Protein AF-A0A1Q6EGS0-F1 (afdb_monomer_lite)

Secondary structure (DSSP, 8-state):
--HHHHHHHHHHHHH-S---------------PPPPPHHHHHHHHHS-HHHHHHHHH-GGGS-HHHHHHHHHHHHHHHHHHHHTTS-HHHHHHHHHH-TT---HHHHHHHHHHHHHTT-HHHHHHHHTS-HHHHHHHHHTGGGS-HHHHHHHHHHHHHHHHS----

Sequence (166 aa):
MGWWGAVGQAKYLEDDGETDKNSQDARNNVPVQPAITAEQKNMLSGMSNQELTNVVNNPALYAAGFVDAARKMLSVRQAMVSLNNMTDEQMLAAIHNNPQGFSHDVLDAISMELLKREAPAFINEVASLSTPELQAMVYNAGAYYDGYIKLANRVLNERINLPRKA

pLDDT: mean 76.67, std 18.72, range [32.84, 95.62]

Radius of gyration: 18.76 Å; chains: 1; bounding box: 41×33×65 Å

Foldseek 3Di:
DDLLVVLLVVLCVVVPPDDDDDDDDDPPCPDPFPADDPVLLVVLVPDDLVRLVVCLVCVVVDRVNSNVSSVLVSLLVVLVVVVVPDDLVRLVVCLRPVPVVDDLSNNLSSLQVNLVVVPVVSLCVLLVDDLVVLVVCLVSVSSDRPSSNVSSVVSNCCVVPVPPPD

Structure (mmCIF, N/CA/C/O backbone):
data_AF-A0A1Q6EGS0-F1
#
_entry.id   AF-A0A1Q6EGS0-F1
#
loop_
_atom_site.group_PDB
_atom_site.id
_atom_site.type_symbol
_atom_site.label_atom_id
_atom_site.label_alt_id
_atom_site.label_comp_id
_atom_site.label_asym_id
_atom_site.label_entity_id
_atom_site.label_seq_id
_atom_site.pdbx_PDB_ins_code
_atom_site.Cartn_x
_atom_site.Cartn_y
_atom_site.Cartn_z
_atom_site.occupancy
_atom_site.B_iso_or_equiv
_atom_site.auth_seq_id
_atom_site.auth_comp_id
_atom_site.auth_asym_id
_atom_site.auth_atom_id
_atom_site.pdbx_PDB_model_num
ATOM 1 N N . MET A 1 1 ? -22.840 3.589 2.600 1.00 44.56 1 MET A N 1
ATOM 2 C CA . MET A 1 1 ? -21.681 2.710 2.358 1.00 44.56 1 MET A CA 1
ATOM 3 C C . MET A 1 1 ? -20.442 3.501 2.722 1.00 44.56 1 MET A C 1
ATOM 5 O O . MET A 1 1 ? -20.295 4.599 2.204 1.00 44.56 1 MET A O 1
ATOM 9 N N . GLY A 1 2 ? -19.645 3.028 3.681 1.00 52.22 2 GLY A N 1
ATOM 10 C CA . GLY A 1 2 ? -18.393 3.693 4.047 1.00 52.22 2 GLY A CA 1
ATOM 11 C C . GLY A 1 2 ? -17.370 3.590 2.917 1.00 52.22 2 GLY A C 1
ATOM 12 O O . GLY A 1 2 ? -17.467 2.690 2.082 1.00 52.22 2 GLY A O 1
ATOM 13 N N . TRP A 1 3 ? -16.400 4.498 2.909 1.00 55.00 3 TRP A N 1
ATOM 14 C CA . TRP A 1 3 ? -15.310 4.560 1.934 1.00 55.00 3 TRP A CA 1
ATOM 15 C C . TRP A 1 3 ? -14.636 3.190 1.684 1.00 55.00 3 TRP A C 1
ATOM 17 O O . TRP A 1 3 ? -14.406 2.800 0.542 1.00 55.00 3 TRP A O 1
ATOM 27 N N . TRP A 1 4 ? -14.493 2.377 2.731 1.00 57.69 4 TRP A N 1
ATOM 28 C CA . TRP A 1 4 ? -14.002 0.996 2.682 1.00 57.69 4 TRP A CA 1
ATOM 29 C C . TRP A 1 4 ? -14.717 0.065 1.701 1.00 57.69 4 TRP A C 1
ATOM 31 O O . TRP A 1 4 ? -14.084 -0.809 1.115 1.00 57.69 4 TRP A O 1
ATOM 41 N N . GLY A 1 5 ? -16.028 0.239 1.518 1.00 53.22 5 GLY A N 1
ATOM 42 C CA . GLY A 1 5 ? -16.800 -0.553 0.562 1.00 53.22 5 GLY A CA 1
ATOM 43 C C . GLY A 1 5 ? -16.494 -0.176 -0.888 1.00 53.22 5 GLY A C 1
ATOM 44 O O . GLY A 1 5 ? -16.517 -1.043 -1.754 1.00 53.22 5 GLY A O 1
ATOM 45 N N . ALA A 1 6 ? -16.169 1.095 -1.144 1.00 54.56 6 ALA A N 1
ATOM 46 C CA . ALA A 1 6 ? -15.820 1.588 -2.474 1.00 54.56 6 ALA A CA 1
ATOM 47 C C . ALA A 1 6 ? -14.378 1.223 -2.863 1.00 54.56 6 ALA A C 1
ATOM 49 O O . ALA A 1 6 ? -14.140 0.842 -4.001 1.00 54.56 6 ALA A O 1
ATOM 50 N N . VAL A 1 7 ? -13.434 1.267 -1.918 1.00 55.09 7 VAL A N 1
ATOM 51 C CA . VAL A 1 7 ? -12.027 0.870 -2.146 1.00 55.09 7 VAL A CA 1
ATOM 52 C C . VAL A 1 7 ? -11.906 -0.619 -2.398 1.00 55.09 7 VAL A C 1
ATOM 54 O O . VAL A 1 7 ? -11.220 -1.017 -3.334 1.00 55.09 7 VAL A O 1
ATOM 57 N N . GLY A 1 8 ? -12.619 -1.413 -1.587 1.00 51.06 8 GLY A N 1
ATOM 58 C CA . GLY A 1 8 ? -12.729 -2.852 -1.775 1.00 51.06 8 GLY A CA 1
ATOM 59 C C . GLY A 1 8 ? -13.130 -3.173 -3.206 1.00 51.06 8 GLY A C 1
ATOM 60 O O . GLY A 1 8 ? -12.429 -3.896 -3.899 1.00 51.06 8 GLY A O 1
ATOM 61 N N . GLN A 1 9 ? -14.214 -2.551 -3.675 1.00 50.72 9 GLN A N 1
ATOM 62 C CA . GLN A 1 9 ? -14.691 -2.735 -5.042 1.00 50.72 9 GLN A CA 1
ATOM 63 C C . GLN A 1 9 ? -13.762 -2.151 -6.108 1.00 50.72 9 GLN A C 1
ATOM 65 O O . GLN A 1 9 ? -13.675 -2.737 -7.173 1.00 50.72 9 GLN A O 1
ATOM 70 N N . ALA A 1 10 ? -13.055 -1.047 -5.858 1.00 50.59 10 ALA A N 1
ATOM 71 C CA . ALA A 1 10 ? -12.129 -0.477 -6.836 1.00 50.59 10 ALA A CA 1
ATOM 72 C C . ALA A 1 10 ? -10.954 -1.421 -7.131 1.00 50.59 10 ALA A C 1
ATOM 74 O O . ALA A 1 10 ? -10.678 -1.674 -8.297 1.00 50.59 10 ALA A O 1
ATOM 75 N N . LYS A 1 11 ? -10.330 -2.001 -6.091 1.00 49.12 11 LYS A N 1
ATOM 76 C CA . LYS A 1 11 ? -9.249 -2.986 -6.267 1.00 49.12 11 LYS A CA 1
ATOM 77 C C . LYS A 1 11 ? -9.735 -4.241 -6.992 1.00 49.12 11 LYS A C 1
ATOM 79 O O . LYS A 1 11 ? -9.027 -4.751 -7.851 1.00 49.12 11 LYS A O 1
ATOM 84 N N . TYR A 1 12 ? -10.959 -4.684 -6.696 1.00 51.62 12 TYR A N 1
ATOM 85 C CA . TYR A 1 12 ? -11.601 -5.756 -7.453 1.00 51.62 12 TYR A CA 1
ATOM 86 C C . TYR A 1 12 ? -11.908 -5.361 -8.891 1.00 51.62 12 TYR A C 1
ATOM 88 O O . TYR A 1 12 ? -11.672 -6.158 -9.763 1.00 51.62 12 TYR A O 1
ATOM 96 N N . LEU A 1 13 ? -12.372 -4.152 -9.199 1.00 50.09 13 LEU A N 1
ATOM 97 C CA . LEU A 1 13 ? -12.751 -3.783 -10.570 1.00 50.09 13 LEU A CA 1
ATOM 98 C C . LEU A 1 13 ? -11.563 -3.703 -11.546 1.00 50.09 13 LEU A C 1
ATOM 100 O O . LEU A 1 13 ? -11.773 -3.837 -12.750 1.00 50.09 13 LEU A O 1
ATOM 104 N N . GLU A 1 14 ? -10.337 -3.493 -11.060 1.00 48.41 14 GLU A N 1
ATOM 105 C CA . GLU A 1 14 ? -9.128 -3.555 -11.896 1.00 48.41 14 GLU A CA 1
ATOM 106 C C . GLU A 1 14 ? -8.537 -4.977 -12.002 1.00 48.41 14 GLU A C 1
ATOM 108 O O . GLU A 1 14 ? -7.953 -5.295 -13.039 1.00 48.41 14 GLU A O 1
ATOM 113 N N . ASP A 1 15 ? -8.728 -5.846 -10.995 1.00 44.34 15 ASP A N 1
ATOM 114 C CA . ASP A 1 15 ? -8.381 -7.286 -11.065 1.00 44.34 15 ASP A CA 1
ATOM 115 C C . ASP A 1 15 ? -9.468 -8.116 -11.797 1.00 44.34 15 ASP A C 1
ATOM 117 O O . ASP A 1 15 ? -9.163 -9.068 -12.513 1.00 44.34 15 ASP A O 1
ATOM 121 N N . ASP A 1 16 ? -10.728 -7.691 -11.697 1.00 36.69 16 ASP A N 1
ATOM 122 C CA . ASP A 1 16 ? -11.957 -8.286 -12.242 1.00 36.69 16 ASP A CA 1
ATOM 123 C C . ASP A 1 16 ? -12.399 -7.565 -13.530 1.00 36.69 16 ASP A C 1
ATOM 125 O O . ASP A 1 16 ? -13.576 -7.554 -13.904 1.00 36.69 16 ASP A O 1
ATOM 129 N N . GLY A 1 17 ? -11.434 -7.051 -14.301 1.00 38.78 17 GLY A N 1
ATOM 130 C CA . GLY A 1 17 ? -11.609 -6.822 -15.741 1.00 38.78 17 GLY A CA 1
ATOM 131 C C . GLY A 1 17 ? -12.036 -8.086 -16.515 1.00 38.78 17 GLY A C 1
ATOM 132 O O . GLY A 1 17 ? -12.268 -8.027 -17.721 1.00 38.78 17 GLY A O 1
ATOM 133 N N . GLU A 1 18 ? -12.184 -9.218 -15.826 1.00 47.09 18 GLU A N 1
ATOM 134 C CA . GLU A 1 18 ? -12.9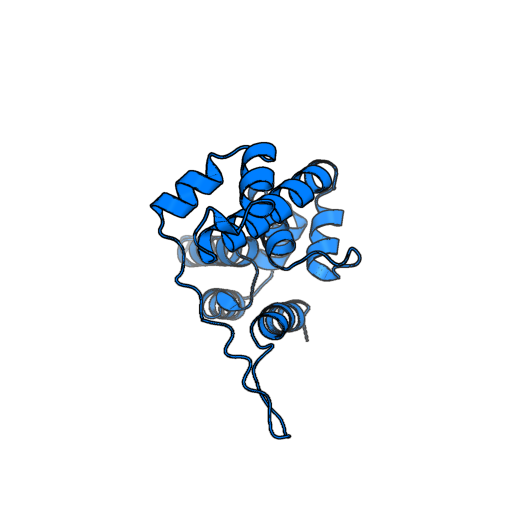65 -10.380 -16.215 1.00 47.09 18 GLU A CA 1
ATOM 135 C C . GLU A 1 18 ? -14.083 -10.632 -15.187 1.00 47.09 18 GLU A C 1
ATOM 137 O O . GLU A 1 18 ? -13.868 -11.297 -14.182 1.00 47.09 18 GLU A O 1
ATOM 142 N N . THR A 1 19 ? -15.305 -10.149 -15.434 1.00 38.00 19 THR A N 1
ATOM 143 C CA . THR A 1 19 ? -16.528 -10.956 -15.223 1.00 38.00 19 THR A CA 1
ATOM 144 C C . THR A 1 19 ? -17.772 -10.307 -15.847 1.00 38.00 19 THR A C 1
ATOM 146 O O . THR A 1 19 ? -18.480 -9.494 -15.261 1.00 38.00 19 THR A O 1
ATOM 149 N N . ASP A 1 20 ? -18.024 -10.749 -17.081 1.00 41.97 20 ASP A N 1
ATOM 150 C CA . ASP A 1 20 ? -19.307 -11.038 -17.729 1.00 41.97 20 ASP A CA 1
ATOM 151 C C . ASP A 1 20 ? -20.468 -10.025 -17.714 1.00 41.97 20 ASP A C 1
ATOM 153 O O . ASP A 1 20 ? -21.206 -9.871 -16.738 1.00 41.97 20 ASP A O 1
ATOM 157 N N . LYS A 1 21 ? -20.820 -9.575 -18.933 1.00 39.44 21 LYS A N 1
ATOM 158 C CA . LYS A 1 21 ? -22.035 -10.078 -19.611 1.00 39.44 21 LYS A CA 1
ATOM 159 C C . LYS A 1 21 ? -22.085 -9.737 -21.110 1.00 39.44 21 LYS A C 1
ATOM 161 O O . LYS A 1 21 ? -22.192 -8.580 -21.493 1.00 39.44 21 LYS A O 1
ATOM 166 N N . ASN A 1 22 ? -22.174 -10.802 -21.913 1.00 34.88 22 ASN A N 1
ATOM 167 C CA . ASN A 1 22 ? -22.756 -10.875 -23.261 1.00 34.88 22 ASN A CA 1
ATOM 168 C C . ASN A 1 22 ? -22.086 -10.062 -24.390 1.00 34.88 22 ASN A C 1
ATOM 170 O O . ASN A 1 22 ? -22.523 -8.961 -24.716 1.00 34.88 22 ASN A O 1
ATOM 174 N N . SER A 1 23 ? -21.149 -10.684 -25.113 1.00 33.03 23 SER A N 1
ATOM 175 C CA . SER A 1 23 ? -21.314 -11.063 -26.534 1.00 33.03 23 SER A CA 1
ATOM 176 C C . SER A 1 23 ? -19.992 -11.583 -27.112 1.00 33.03 23 SER A C 1
ATOM 178 O O . SER A 1 23 ? -18.948 -10.964 -26.972 1.00 33.03 23 SER A O 1
ATOM 180 N N . GLN A 1 24 ? -20.103 -12.759 -27.722 1.00 35.50 24 GLN A N 1
ATOM 181 C CA . GLN A 1 24 ? -19.215 -13.469 -28.646 1.00 35.50 24 GLN A CA 1
ATOM 182 C C . GLN A 1 24 ? -17.935 -12.782 -29.177 1.00 35.50 24 GLN A C 1
ATOM 184 O O . GLN A 1 24 ? -17.956 -11.674 -29.701 1.00 35.50 24 GLN A O 1
ATOM 189 N N . ASP A 1 25 ? -16.879 -13.606 -29.190 1.00 34.88 25 ASP A N 1
ATOM 190 C CA . ASP A 1 25 ? -15.759 -13.620 -30.142 1.00 34.88 25 ASP A CA 1
ATOM 191 C C . ASP A 1 25 ? -14.662 -12.549 -30.028 1.00 34.88 25 ASP A C 1
ATOM 193 O O . ASP A 1 25 ? -14.497 -11.707 -30.901 1.00 34.88 25 ASP A O 1
ATOM 197 N N . ALA A 1 26 ? -13.787 -12.697 -29.025 1.00 32.84 26 ALA A N 1
ATOM 198 C CA . ALA A 1 26 ? -12.333 -12.577 -29.209 1.00 32.84 26 ALA A CA 1
ATOM 199 C C . ALA A 1 26 ? -11.600 -13.096 -27.962 1.00 32.84 26 ALA A C 1
ATOM 201 O O . ALA A 1 26 ? -11.406 -12.379 -26.984 1.00 32.84 26 ALA A O 1
ATOM 202 N N . ARG A 1 27 ? -11.169 -14.361 -27.997 1.00 35.12 27 ARG A N 1
ATOM 203 C CA . ARG A 1 27 ? -10.199 -14.909 -27.040 1.00 35.12 27 ARG A CA 1
ATOM 204 C C . ARG A 1 27 ? -8.863 -14.176 -27.191 1.00 35.12 27 ARG A C 1
ATOM 206 O O . ARG A 1 27 ? -7.985 -14.643 -27.913 1.00 35.12 27 ARG A O 1
ATOM 213 N N . ASN A 1 28 ? -8.681 -13.071 -26.480 1.00 34.19 28 ASN A N 1
ATOM 214 C CA . ASN A 1 28 ? -7.346 -12.663 -26.073 1.00 34.19 28 ASN A CA 1
ATOM 215 C C . ASN A 1 28 ? -6.976 -13.535 -24.874 1.00 34.19 28 ASN A C 1
ATOM 217 O O . ASN A 1 28 ? -7.241 -13.181 -23.732 1.00 34.19 28 ASN A O 1
ATOM 221 N N . ASN A 1 29 ? -6.389 -14.702 -25.152 1.00 40.19 29 ASN A N 1
ATOM 222 C CA . ASN A 1 29 ? -5.573 -15.413 -24.173 1.00 40.19 29 ASN A CA 1
ATOM 223 C C . ASN A 1 29 ? -4.432 -14.465 -23.775 1.00 40.19 29 ASN A C 1
ATOM 225 O O . ASN A 1 29 ? -3.366 -14.507 -24.391 1.00 40.19 29 ASN A O 1
ATOM 229 N N . VAL A 1 30 ? -4.638 -13.592 -22.789 1.00 38.53 30 VAL A N 1
ATOM 230 C CA . VAL A 1 30 ? -3.509 -13.005 -22.072 1.00 38.53 30 VAL A CA 1
ATOM 231 C C . VAL A 1 30 ? -2.934 -14.174 -21.278 1.00 38.53 30 VAL A C 1
ATOM 233 O O . VAL A 1 30 ? -3.637 -14.726 -20.431 1.00 38.53 30 VAL A O 1
ATOM 236 N N . PRO A 1 31 ? -1.721 -14.663 -21.588 1.00 38.50 31 PRO A N 1
ATOM 237 C CA . PRO A 1 31 ? -1.150 -15.755 -20.822 1.00 38.50 31 PRO A CA 1
ATOM 238 C C . PRO A 1 31 ? -1.073 -15.287 -19.372 1.00 38.50 31 PRO A C 1
ATOM 240 O O . PRO A 1 31 ? -0.505 -14.223 -19.120 1.00 38.50 31 PRO A O 1
ATOM 243 N N . VAL A 1 32 ? -1.624 -16.060 -18.431 1.00 46.47 32 VAL A N 1
ATOM 244 C CA . VAL A 1 32 ? -1.320 -15.887 -17.007 1.00 46.47 32 VAL A CA 1
ATOM 245 C C . VAL A 1 32 ? 0.183 -16.079 -16.894 1.00 46.47 32 VAL A C 1
ATOM 247 O O . VAL A 1 32 ? 0.695 -17.199 -16.967 1.00 46.47 32 VAL A O 1
ATOM 250 N N . GLN A 1 33 ? 0.908 -14.966 -16.865 1.00 53.12 33 GLN A N 1
ATOM 251 C CA . GLN A 1 33 ? 2.352 -15.019 -16.873 1.00 53.12 33 GLN A CA 1
ATOM 252 C C . GLN A 1 33 ? 2.791 -15.608 -15.535 1.00 53.12 33 GLN A C 1
ATOM 254 O O . GLN A 1 33 ? 2.2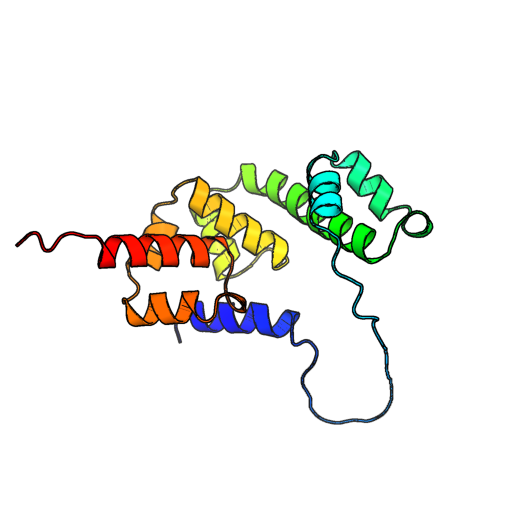68 -15.204 -14.492 1.00 53.12 33 GLN A O 1
ATOM 259 N N . PRO A 1 34 ? 3.716 -16.580 -15.539 1.00 57.03 34 PRO A N 1
ATOM 260 C CA . PRO A 1 34 ? 4.172 -17.189 -14.304 1.00 57.03 34 PRO A CA 1
ATOM 261 C C . PRO A 1 34 ? 4.692 -16.099 -13.366 1.00 57.03 34 PRO A C 1
ATOM 263 O O . PRO A 1 34 ? 5.502 -15.256 -13.763 1.00 57.03 34 PRO A O 1
ATOM 266 N N . ALA A 1 35 ? 4.198 -16.116 -12.127 1.00 66.44 35 ALA A N 1
ATOM 267 C CA . ALA A 1 35 ? 4.668 -15.218 -11.087 1.00 66.44 35 ALA A CA 1
ATOM 268 C C . ALA A 1 35 ? 6.188 -15.368 -10.940 1.00 66.44 35 ALA A C 1
ATOM 270 O O . ALA A 1 35 ? 6.715 -16.484 -10.912 1.00 66.44 35 ALA A O 1
ATOM 271 N N . ILE A 1 36 ? 6.895 -14.241 -10.860 1.00 79.50 36 ILE A N 1
ATOM 272 C CA . ILE A 1 36 ? 8.343 -14.252 -10.655 1.00 79.50 36 ILE A CA 1
ATOM 273 C C . ILE A 1 36 ? 8.692 -14.887 -9.306 1.00 79.50 36 ILE A C 1
ATOM 275 O O . ILE A 1 36 ? 7.945 -14.770 -8.331 1.00 79.50 36 ILE A O 1
ATOM 279 N N . THR A 1 37 ? 9.843 -15.550 -9.230 1.00 83.00 37 THR A N 1
ATOM 280 C CA . THR A 1 37 ? 10.305 -16.172 -7.986 1.00 83.00 37 THR A CA 1
ATOM 281 C C . THR A 1 37 ? 10.646 -15.116 -6.929 1.00 83.00 37 THR A C 1
ATOM 283 O O . THR A 1 37 ? 10.903 -13.948 -7.236 1.00 83.00 37 THR A O 1
ATOM 286 N N . ALA A 1 38 ? 10.698 -15.519 -5.655 1.00 79.50 38 ALA A N 1
ATOM 287 C CA . ALA A 1 38 ? 11.128 -14.631 -4.570 1.00 79.50 38 ALA A CA 1
ATOM 288 C C . ALA A 1 38 ? 12.552 -14.084 -4.797 1.00 79.50 38 ALA A C 1
ATOM 290 O O . ALA A 1 38 ? 12.829 -12.920 -4.513 1.00 79.50 38 ALA A O 1
ATOM 291 N N . GLU A 1 39 ? 13.435 -14.899 -5.374 1.00 82.88 39 GLU A N 1
ATOM 292 C CA . GLU A 1 39 ? 14.792 -14.503 -5.758 1.00 82.88 39 GLU A CA 1
ATOM 293 C C . GLU A 1 39 ? 14.770 -13.427 -6.846 1.00 82.88 39 GLU A C 1
ATOM 295 O O . GLU A 1 39 ? 15.428 -12.400 -6.703 1.00 82.88 39 GLU A O 1
ATOM 300 N N . GLN A 1 40 ? 13.953 -13.602 -7.888 1.00 84.31 40 GLN A N 1
ATOM 301 C CA . GLN A 1 40 ? 13.772 -12.602 -8.945 1.00 84.31 40 GLN A CA 1
ATOM 302 C C . GLN A 1 40 ? 13.186 -11.294 -8.401 1.00 84.31 40 GLN A C 1
ATOM 304 O O . GLN A 1 40 ? 13.612 -10.209 -8.798 1.00 84.31 40 GLN A O 1
ATOM 309 N N . LYS A 1 41 ? 12.255 -11.376 -7.446 1.00 82.00 41 LYS A N 1
ATOM 310 C CA . LYS A 1 41 ? 11.694 -10.201 -6.770 1.00 82.00 41 LYS A CA 1
ATOM 311 C C . LYS A 1 41 ? 12.759 -9.460 -5.957 1.00 82.00 41 LYS A C 1
ATOM 313 O O . LYS A 1 41 ? 12.833 -8.233 -6.030 1.00 82.00 41 LYS A O 1
ATOM 318 N N . ASN A 1 42 ? 13.621 -10.192 -5.248 1.00 81.00 42 ASN A N 1
ATOM 319 C CA . ASN A 1 42 ? 14.760 -9.614 -4.533 1.00 81.00 42 ASN A CA 1
ATOM 320 C C . ASN A 1 42 ? 15.767 -8.965 -5.491 1.00 81.00 42 ASN A C 1
ATOM 322 O O . ASN A 1 42 ? 16.225 -7.857 -5.217 1.00 81.00 42 ASN A O 1
ATOM 326 N N . MET A 1 43 ? 16.057 -9.590 -6.636 1.00 86.25 43 MET A N 1
ATOM 327 C CA . MET A 1 43 ? 16.919 -8.997 -7.665 1.00 86.25 43 MET A CA 1
ATOM 328 C C . MET A 1 43 ? 16.366 -7.654 -8.147 1.00 86.25 43 MET A C 1
ATOM 330 O O . MET A 1 43 ? 17.079 -6.657 -8.102 1.00 86.25 43 MET A O 1
ATOM 334 N N . LEU A 1 44 ? 15.084 -7.601 -8.529 1.00 87.50 44 LEU A N 1
ATOM 335 C CA . LEU A 1 44 ? 14.428 -6.355 -8.940 1.00 87.50 44 LEU A CA 1
ATOM 336 C C . LEU A 1 44 ? 14.477 -5.294 -7.835 1.00 87.50 44 LEU A C 1
ATOM 338 O O . LEU A 1 44 ? 14.759 -4.130 -8.107 1.00 87.50 44 LEU A O 1
ATOM 342 N N . SER A 1 45 ? 14.265 -5.693 -6.577 1.00 80.75 45 SER A N 1
ATOM 343 C CA . SER A 1 45 ? 14.330 -4.772 -5.437 1.00 80.75 45 SER A CA 1
ATOM 344 C C . SER A 1 45 ? 15.715 -4.144 -5.243 1.00 80.75 45 SER A C 1
ATOM 346 O O . SER A 1 45 ? 15.800 -2.991 -4.827 1.00 80.75 45 SER A O 1
ATOM 348 N N . GLY A 1 46 ? 16.786 -4.853 -5.607 1.00 84.19 46 GLY A N 1
ATOM 349 C CA . GLY A 1 46 ? 18.156 -4.346 -5.548 1.00 84.19 46 GLY A CA 1
ATOM 350 C C . GLY A 1 46 ? 18.563 -3.465 -6.733 1.00 84.19 46 GLY A C 1
ATOM 351 O O . GLY A 1 46 ? 19.530 -2.719 -6.614 1.00 84.19 46 GLY A O 1
ATOM 352 N N . MET A 1 47 ? 17.838 -3.513 -7.856 1.00 89.69 47 MET A N 1
ATOM 353 C CA . MET A 1 47 ? 18.142 -2.707 -9.044 1.00 89.69 47 MET A CA 1
ATOM 354 C C . MET A 1 47 ? 17.862 -1.224 -8.803 1.00 89.69 47 MET A C 1
ATOM 356 O O . MET A 1 47 ? 16.910 -0.863 -8.118 1.00 89.69 47 MET A O 1
ATOM 360 N N . SER A 1 48 ? 18.651 -0.344 -9.408 1.00 89.81 48 SER A N 1
ATOM 361 C CA . SER A 1 48 ? 18.395 1.094 -9.519 1.00 89.81 48 SER A CA 1
ATOM 362 C C . SER A 1 48 ? 17.255 1.402 -10.500 1.00 89.81 48 SER A C 1
ATOM 364 O O . SER A 1 48 ? 16.871 0.577 -11.328 1.00 89.81 48 SER A O 1
ATOM 366 N N . ASN A 1 49 ? 16.724 2.630 -10.464 1.00 87.38 49 ASN A N 1
ATOM 367 C CA . ASN A 1 49 ? 15.683 3.053 -11.413 1.00 87.38 49 ASN A CA 1
ATOM 368 C C . ASN A 1 49 ? 16.163 2.985 -12.871 1.00 87.38 49 ASN A C 1
ATOM 370 O O . ASN A 1 49 ? 15.370 2.691 -13.763 1.00 87.38 49 ASN A O 1
ATOM 374 N N . GLN A 1 50 ? 17.451 3.237 -13.116 1.00 89.56 50 GLN A N 1
ATOM 375 C CA . GLN A 1 50 ? 18.035 3.148 -14.452 1.00 89.56 50 GLN A CA 1
ATOM 376 C C . GLN A 1 50 ? 18.117 1.694 -14.931 1.00 89.56 50 GLN A C 1
ATOM 378 O O . GLN A 1 50 ? 17.760 1.405 -16.070 1.00 89.56 50 GLN A O 1
ATOM 383 N N . GLU A 1 51 ? 18.502 0.765 -14.055 1.00 90.06 51 GLU A N 1
ATOM 384 C CA . GLU A 1 51 ? 18.511 -0.670 -14.364 1.00 90.06 51 GLU A CA 1
ATOM 385 C C . GLU A 1 51 ? 17.099 -1.206 -14.618 1.00 90.06 51 GLU A C 1
ATOM 387 O O . GLU A 1 51 ? 16.877 -1.878 -15.623 1.00 90.06 51 GLU A O 1
ATOM 392 N N . LEU A 1 52 ? 16.120 -0.830 -13.789 1.00 90.19 52 LEU A N 1
ATOM 393 C CA . LEU A 1 52 ? 14.713 -1.177 -14.017 1.00 90.19 52 LEU A CA 1
ATOM 394 C C . LEU A 1 52 ? 14.200 -0.614 -15.352 1.00 90.19 52 LEU A C 1
ATOM 396 O O . LEU A 1 52 ? 13.530 -1.317 -16.103 1.00 90.19 52 LEU A O 1
ATOM 400 N N . THR A 1 53 ? 14.563 0.626 -15.689 1.00 88.69 53 THR A N 1
ATOM 401 C CA . THR A 1 53 ? 14.216 1.245 -16.981 1.00 88.69 53 THR A CA 1
ATOM 402 C C . THR A 1 53 ? 14.815 0.461 -18.150 1.00 88.69 53 THR A C 1
ATOM 404 O O . THR A 1 53 ? 14.139 0.236 -19.151 1.00 88.69 53 THR A O 1
ATOM 407 N N . ASN A 1 54 ? 16.053 -0.023 -18.021 1.00 90.25 54 ASN A N 1
ATOM 408 C CA . ASN A 1 54 ? 16.693 -0.842 -19.049 1.00 90.25 54 ASN A CA 1
ATOM 409 C C . ASN A 1 54 ? 15.994 -2.195 -19.233 1.00 90.25 54 ASN A C 1
ATOM 411 O O . ASN A 1 54 ? 15.828 -2.625 -20.374 1.00 90.25 54 ASN A O 1
ATOM 415 N N . VAL A 1 55 ? 15.542 -2.835 -18.148 1.00 90.56 55 VAL A N 1
ATOM 416 C CA . VAL A 1 55 ? 14.735 -4.067 -18.216 1.00 90.56 55 VAL A CA 1
ATOM 417 C C . VAL A 1 55 ? 13.418 -3.806 -18.952 1.00 90.56 55 VAL A C 1
ATOM 419 O O . VAL A 1 55 ? 13.052 -4.554 -19.856 1.00 90.56 55 VAL A O 1
ATOM 422 N N . VAL A 1 56 ? 12.737 -2.707 -18.618 1.00 89.75 56 VAL A N 1
ATOM 423 C CA . VAL A 1 56 ? 11.451 -2.324 -19.225 1.00 89.75 56 VAL A CA 1
ATOM 424 C C . VAL A 1 56 ? 11.586 -1.965 -20.707 1.00 89.75 56 VAL A C 1
ATOM 426 O O . VAL A 1 56 ? 10.704 -2.309 -21.495 1.00 89.75 56 VAL A O 1
ATOM 429 N N . ASN A 1 57 ? 12.678 -1.304 -21.096 1.00 90.50 57 ASN A N 1
ATOM 430 C CA . ASN A 1 57 ? 12.922 -0.868 -22.474 1.00 90.50 57 ASN A CA 1
ATOM 431 C C . ASN A 1 57 ? 13.472 -1.976 -23.382 1.00 90.50 57 ASN A C 1
ATOM 433 O O . ASN A 1 57 ? 13.432 -1.830 -24.601 1.00 90.50 57 ASN A O 1
ATOM 437 N N . ASN A 1 58 ? 13.962 -3.083 -22.815 1.00 90.44 58 ASN A N 1
ATOM 438 C CA . ASN A 1 58 ? 14.495 -4.220 -23.570 1.00 90.44 58 ASN A CA 1
ATOM 439 C C . ASN A 1 58 ? 13.744 -5.522 -23.239 1.00 90.44 58 ASN A C 1
ATOM 441 O O . ASN A 1 58 ? 14.367 -6.503 -22.828 1.00 90.44 58 ASN A O 1
ATOM 445 N N . PRO A 1 59 ? 12.412 -5.577 -23.434 1.00 86.75 59 PRO A N 1
ATOM 446 C CA . PRO A 1 59 ? 11.589 -6.697 -22.979 1.00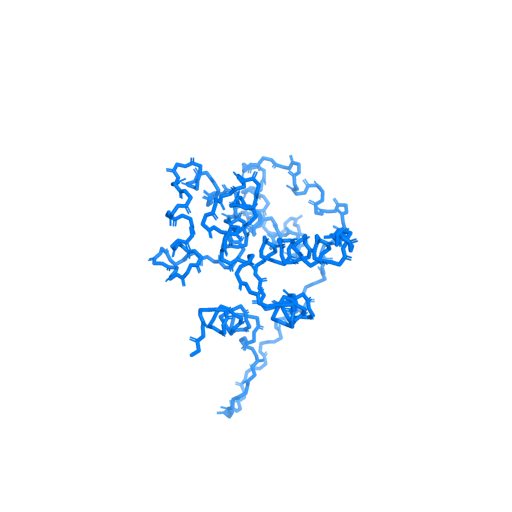 86.75 59 PRO A CA 1
ATOM 447 C C . PRO A 1 59 ? 11.966 -8.037 -23.624 1.00 86.75 59 PRO A C 1
ATOM 449 O O . PRO A 1 59 ? 11.769 -9.081 -23.018 1.00 86.75 59 PRO A O 1
ATOM 452 N N . ALA A 1 60 ? 12.558 -8.021 -24.824 1.00 86.94 60 ALA A N 1
ATOM 453 C CA . ALA A 1 60 ? 13.002 -9.225 -25.529 1.00 86.94 60 ALA A CA 1
ATOM 454 C C . ALA A 1 60 ? 14.158 -9.972 -24.832 1.00 86.94 60 ALA A C 1
ATOM 456 O O . ALA A 1 60 ? 14.422 -11.125 -25.163 1.00 86.94 60 ALA A O 1
ATOM 457 N N . LEU A 1 61 ? 14.858 -9.324 -23.893 1.00 85.94 61 LEU A N 1
ATOM 458 C CA . LEU A 1 61 ? 15.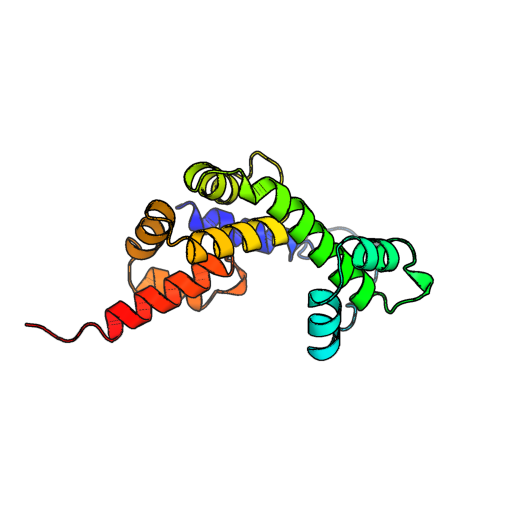999 -9.905 -23.176 1.00 85.94 61 LEU A CA 1
ATOM 459 C C . LEU A 1 61 ? 15.602 -10.595 -21.864 1.00 85.94 61 LEU A C 1
ATOM 461 O O . LEU A 1 61 ? 16.448 -11.215 -21.222 1.00 85.94 61 LEU A O 1
ATOM 465 N N . TYR A 1 62 ? 14.338 -10.487 -21.455 1.00 86.56 62 TYR A N 1
ATOM 466 C CA . TYR A 1 62 ? 13.868 -10.939 -20.151 1.00 86.56 62 TYR A CA 1
ATOM 467 C C . TYR A 1 62 ? 12.576 -11.745 -20.280 1.00 86.56 62 TYR A C 1
ATOM 469 O O . TYR A 1 62 ? 11.828 -11.625 -21.248 1.00 86.56 62 TYR A O 1
ATOM 477 N N . ALA A 1 63 ? 12.290 -12.570 -19.272 1.00 86.06 63 ALA A N 1
ATOM 478 C CA . ALA A 1 63 ? 10.987 -13.212 -19.168 1.00 86.06 63 ALA A CA 1
ATOM 479 C C . ALA A 1 63 ? 9.902 -12.142 -18.981 1.00 86.06 63 ALA A C 1
ATOM 481 O O . ALA A 1 63 ? 10.088 -11.209 -18.200 1.00 86.06 63 ALA A O 1
ATOM 482 N N . ALA A 1 64 ? 8.759 -12.297 -19.647 1.00 81.62 64 ALA A N 1
ATOM 483 C CA . ALA A 1 64 ? 7.698 -11.291 -19.629 1.00 81.62 64 ALA A CA 1
ATOM 484 C C . ALA A 1 64 ? 7.252 -10.931 -18.190 1.00 81.62 64 ALA A C 1
ATOM 486 O O . ALA A 1 64 ? 7.197 -9.751 -17.847 1.00 81.62 64 ALA A O 1
ATOM 487 N N . GLY A 1 65 ? 7.118 -11.923 -17.296 1.00 81.56 65 GLY A N 1
ATOM 488 C CA . GLY A 1 65 ? 6.719 -11.671 -15.904 1.00 81.56 65 GLY A CA 1
ATOM 489 C C . GLY A 1 65 ? 7.764 -10.873 -15.115 1.00 81.56 65 GLY A C 1
ATOM 490 O O . GLY A 1 65 ? 7.427 -10.117 -14.205 1.00 81.56 65 GLY A O 1
ATOM 491 N N . PHE A 1 66 ? 9.039 -10.987 -15.497 1.00 85.44 66 PHE A N 1
ATOM 492 C CA . PHE A 1 66 ? 10.134 -10.200 -14.931 1.00 85.44 66 PHE A CA 1
ATOM 493 C C . PHE A 1 66 ? 10.090 -8.747 -15.406 1.00 85.44 66 PHE A C 1
ATOM 495 O O . PHE A 1 66 ? 10.287 -7.837 -14.604 1.00 85.44 66 PHE A O 1
ATOM 502 N N . VAL A 1 67 ? 9.777 -8.525 -16.686 1.00 86.31 67 VAL A N 1
ATOM 503 C CA . VAL A 1 67 ? 9.581 -7.182 -17.252 1.00 86.31 67 VAL A CA 1
ATOM 504 C C . VAL A 1 67 ? 8.385 -6.491 -16.605 1.00 86.31 67 VAL A C 1
ATOM 506 O O . VAL A 1 67 ? 8.495 -5.329 -16.214 1.00 86.31 67 VAL A O 1
ATOM 509 N N . ASP A 1 68 ? 7.266 -7.196 -16.441 1.00 83.38 68 ASP A N 1
ATOM 510 C CA . ASP A 1 68 ? 6.060 -6.641 -15.824 1.00 83.38 68 ASP A CA 1
ATOM 511 C C . ASP A 1 68 ? 6.304 -6.283 -14.355 1.00 83.38 68 ASP A C 1
ATOM 513 O O . ASP A 1 68 ? 5.971 -5.181 -13.917 1.00 83.38 68 ASP A O 1
ATOM 517 N N . ALA A 1 69 ? 6.981 -7.152 -13.601 1.00 83.06 69 ALA A N 1
ATOM 518 C CA . ALA A 1 69 ? 7.378 -6.848 -12.230 1.00 83.06 69 ALA A CA 1
ATOM 519 C C . ALA A 1 69 ? 8.367 -5.669 -12.143 1.00 83.06 69 ALA A C 1
ATOM 521 O O . ALA A 1 69 ? 8.244 -4.830 -11.247 1.00 83.06 69 ALA A O 1
ATOM 522 N N . ALA A 1 70 ? 9.315 -5.559 -13.082 1.00 86.25 70 ALA A N 1
ATOM 523 C CA . ALA A 1 70 ? 10.228 -4.420 -13.167 1.00 86.25 70 ALA A CA 1
ATOM 524 C C . ALA A 1 70 ? 9.481 -3.113 -13.465 1.00 86.25 70 ALA A C 1
ATOM 526 O O . ALA A 1 70 ? 9.752 -2.089 -12.837 1.00 86.25 70 ALA A O 1
ATOM 527 N N . ARG A 1 71 ? 8.504 -3.152 -14.381 1.00 85.06 71 ARG A N 1
ATOM 528 C CA . ARG A 1 71 ? 7.651 -2.010 -14.734 1.00 85.06 71 ARG A CA 1
ATOM 529 C C . ARG A 1 71 ? 6.823 -1.544 -13.544 1.00 85.06 71 ARG A C 1
ATOM 531 O O . ARG A 1 71 ? 6.826 -0.350 -13.247 1.00 85.06 71 ARG A O 1
ATOM 538 N N . LYS A 1 72 ? 6.178 -2.478 -12.838 1.00 80.62 72 LYS A N 1
ATOM 539 C CA . LYS A 1 72 ? 5.431 -2.190 -11.605 1.00 80.62 72 LYS A CA 1
ATOM 540 C C . LYS A 1 72 ? 6.333 -1.535 -10.564 1.00 80.62 72 LYS A C 1
ATOM 542 O O . LYS A 1 72 ? 6.029 -0.453 -10.072 1.00 80.62 72 LYS A O 1
ATOM 547 N N . MET A 1 73 ? 7.499 -2.124 -10.297 1.00 85.00 73 MET A N 1
ATOM 548 C CA . MET A 1 73 ? 8.438 -1.577 -9.319 1.00 85.00 73 MET A CA 1
ATOM 549 C C . MET A 1 73 ? 8.951 -0.184 -9.701 1.00 85.00 73 MET A C 1
ATOM 551 O O . MET A 1 73 ? 9.040 0.692 -8.842 1.00 85.00 73 MET A O 1
ATOM 555 N N . LEU A 1 74 ? 9.276 0.042 -10.975 1.00 85.06 74 LEU A N 1
ATOM 556 C CA . LEU A 1 74 ? 9.716 1.349 -11.457 1.00 85.06 74 LEU A CA 1
ATOM 557 C C . LEU A 1 74 ? 8.616 2.404 -11.293 1.00 85.06 74 LEU A C 1
ATOM 559 O O . LEU A 1 74 ? 8.902 3.492 -10.798 1.00 85.06 74 LEU A O 1
ATOM 563 N N . SER A 1 75 ? 7.374 2.066 -11.650 1.00 79.56 75 SER A N 1
ATOM 564 C CA . SER A 1 75 ? 6.213 2.947 -11.492 1.00 79.56 75 SER A CA 1
ATOM 565 C C . SER A 1 75 ? 5.993 3.325 -10.026 1.00 79.56 75 SER A C 1
ATOM 567 O O . SER A 1 75 ? 5.900 4.511 -9.710 1.00 79.56 75 SER A O 1
ATOM 569 N N . VAL A 1 76 ? 6.038 2.344 -9.117 1.00 78.88 76 VAL A N 1
ATOM 570 C CA . VAL A 1 76 ? 5.942 2.586 -7.671 1.00 78.88 76 VAL A CA 1
ATOM 571 C C . VAL A 1 76 ? 7.060 3.504 -7.193 1.00 78.88 76 VAL A C 1
ATOM 573 O O . VAL A 1 76 ? 6.795 4.471 -6.491 1.00 78.88 76 VAL A O 1
ATOM 576 N N . ARG A 1 77 ? 8.313 3.266 -7.592 1.00 80.94 77 ARG A N 1
ATOM 577 C CA . ARG A 1 77 ? 9.441 4.108 -7.163 1.00 80.94 77 ARG A CA 1
ATOM 578 C C . ARG A 1 77 ? 9.348 5.533 -7.685 1.00 80.94 77 ARG A C 1
ATOM 580 O O . ARG A 1 77 ? 9.630 6.466 -6.942 1.00 80.94 77 ARG A O 1
ATOM 587 N N . GLN A 1 78 ? 8.965 5.709 -8.946 1.00 79.31 78 GLN A N 1
ATOM 588 C CA . GLN A 1 78 ? 8.764 7.032 -9.533 1.00 79.31 78 GLN A CA 1
ATOM 589 C C . GLN A 1 78 ? 7.645 7.780 -8.809 1.00 79.31 78 GLN A C 1
ATOM 591 O O . GLN A 1 78 ? 7.831 8.939 -8.441 1.00 79.31 78 GLN A O 1
ATOM 596 N N . ALA A 1 79 ? 6.539 7.095 -8.511 1.00 71.38 79 ALA A N 1
ATOM 597 C CA . ALA A 1 79 ? 5.476 7.661 -7.701 1.00 71.38 79 ALA A CA 1
ATOM 598 C C . ALA A 1 79 ? 5.964 7.991 -6.281 1.00 71.38 79 ALA A C 1
ATOM 600 O O . ALA A 1 79 ? 5.737 9.099 -5.808 1.00 71.38 79 ALA A O 1
ATOM 601 N N . MET A 1 80 ? 6.727 7.110 -5.626 1.00 72.31 80 MET A N 1
ATOM 602 C CA . MET A 1 80 ? 7.278 7.354 -4.287 1.00 72.31 80 MET A CA 1
ATOM 603 C C . MET A 1 80 ? 8.208 8.567 -4.213 1.00 72.31 80 MET A C 1
ATOM 605 O O . MET A 1 80 ? 8.188 9.285 -3.216 1.00 72.31 80 MET A O 1
ATOM 609 N N . VAL A 1 81 ? 8.972 8.863 -5.269 1.00 74.19 81 VAL A N 1
ATOM 610 C CA . VAL A 1 81 ? 9.770 10.100 -5.329 1.00 74.19 81 VAL A CA 1
ATOM 611 C C . VAL A 1 81 ? 8.872 11.338 -5.250 1.00 74.19 81 VAL A C 1
ATOM 613 O O . VAL A 1 81 ? 9.195 12.270 -4.516 1.00 74.19 81 VAL A O 1
ATOM 616 N N . SER A 1 82 ? 7.724 11.341 -5.934 1.00 69.19 82 SER A N 1
ATOM 617 C CA . SER A 1 82 ? 6.721 12.407 -5.783 1.00 69.19 82 SER A CA 1
ATOM 618 C C . SER A 1 82 ? 6.014 12.387 -4.422 1.00 69.19 82 SER A C 1
ATOM 620 O O . SER A 1 82 ? 5.685 13.452 -3.899 1.00 69.19 82 SER A O 1
ATOM 622 N N . LEU A 1 83 ? 5.832 11.210 -3.814 1.00 69.75 83 LEU A N 1
ATOM 623 C CA . LEU A 1 83 ? 5.198 11.056 -2.499 1.00 69.75 83 LEU A CA 1
ATOM 624 C C . LEU A 1 83 ? 6.065 11.583 -1.350 1.00 69.75 83 LEU A C 1
ATOM 626 O O . LEU A 1 83 ? 5.524 12.057 -0.358 1.00 69.75 83 LEU A O 1
ATOM 630 N N . ASN A 1 84 ? 7.396 11.577 -1.468 1.00 69.38 84 ASN A N 1
ATOM 631 C CA . ASN A 1 84 ? 8.279 12.107 -0.418 1.00 69.38 84 ASN A CA 1
ATOM 632 C C . ASN A 1 84 ? 8.004 13.578 -0.061 1.00 69.38 84 ASN A C 1
ATOM 634 O O . ASN A 1 84 ? 8.318 13.994 1.050 1.00 69.38 84 ASN A O 1
ATOM 638 N N . ASN A 1 85 ? 7.386 14.340 -0.966 1.00 78.56 85 ASN A N 1
ATOM 639 C CA . ASN A 1 85 ? 7.018 15.737 -0.743 1.00 78.56 85 ASN A CA 1
ATOM 640 C C . ASN A 1 85 ? 5.551 15.927 -0.320 1.00 78.56 85 ASN A C 1
ATOM 642 O O . ASN A 1 85 ? 5.137 17.060 -0.087 1.00 78.56 85 ASN A O 1
ATOM 646 N N . MET A 1 86 ? 4.759 14.852 -0.254 1.00 84.75 86 MET A N 1
ATOM 647 C CA . MET A 1 86 ? 3.359 14.915 0.160 1.00 84.75 86 MET A CA 1
ATOM 648 C C . MET A 1 86 ? 3.223 14.844 1.680 1.00 84.75 86 MET A C 1
ATOM 650 O O . MET A 1 86 ? 3.926 14.077 2.351 1.00 84.75 86 MET A O 1
ATOM 654 N N . THR A 1 87 ? 2.277 15.622 2.209 1.00 90.38 87 THR A N 1
ATOM 655 C CA . THR A 1 87 ? 1.846 15.500 3.606 1.00 90.38 87 THR A CA 1
ATOM 656 C C . THR A 1 87 ? 1.007 14.240 3.797 1.00 90.38 87 THR A C 1
ATOM 658 O O . THR A 1 87 ? 0.447 13.693 2.841 1.00 90.38 87 THR A O 1
ATOM 661 N N . ASP A 1 88 ? 0.888 13.787 5.041 1.00 91.88 88 ASP A N 1
ATOM 662 C CA . ASP A 1 88 ? 0.101 12.599 5.369 1.00 91.88 88 ASP A CA 1
ATOM 663 C C . ASP A 1 88 ? -1.384 12.786 4.995 1.00 91.88 88 ASP A C 1
ATOM 665 O O . ASP A 1 88 ? -2.034 11.849 4.539 1.00 91.88 88 ASP A O 1
ATOM 669 N N . GLU A 1 89 ? -1.920 14.008 5.078 1.00 90.06 89 GLU A N 1
ATOM 670 C CA . GLU A 1 89 ? -3.286 14.324 4.641 1.00 90.06 89 GLU A CA 1
ATOM 671 C C . GLU A 1 89 ? -3.447 14.218 3.122 1.00 90.06 89 GLU A C 1
ATOM 673 O O . GLU A 1 89 ? -4.466 13.726 2.640 1.00 90.06 89 GLU A O 1
ATOM 678 N N . GLN A 1 90 ? -2.447 14.660 2.353 1.00 89.56 90 GLN A N 1
ATOM 679 C CA . GLN A 1 90 ? -2.464 14.541 0.892 1.00 89.56 90 GLN A CA 1
ATOM 680 C C . GLN A 1 90 ? -2.385 13.079 0.455 1.00 89.56 90 GLN A C 1
ATOM 682 O O . GLN A 1 90 ? -3.091 12.673 -0.467 1.00 89.56 90 GLN A O 1
ATOM 687 N N . MET A 1 91 ? -1.563 12.285 1.141 1.00 90.31 91 MET A N 1
ATOM 688 C CA . MET A 1 91 ? -1.475 10.841 0.941 1.00 90.31 91 MET A CA 1
ATOM 689 C C . MET A 1 91 ? -2.793 10.141 1.274 1.00 90.31 91 MET A C 1
ATOM 691 O O . MET A 1 91 ? -3.279 9.336 0.482 1.00 90.31 91 MET A O 1
ATOM 695 N N . LEU A 1 92 ? -3.414 10.481 2.405 1.00 90.56 92 LEU A N 1
ATOM 696 C CA . LEU A 1 92 ? -4.701 9.911 2.793 1.00 90.56 92 LEU A CA 1
ATOM 697 C C . LEU A 1 92 ? -5.797 10.284 1.783 1.00 90.56 92 LEU A C 1
ATOM 699 O O . LEU A 1 92 ? -6.543 9.419 1.331 1.00 90.56 92 LEU A O 1
ATO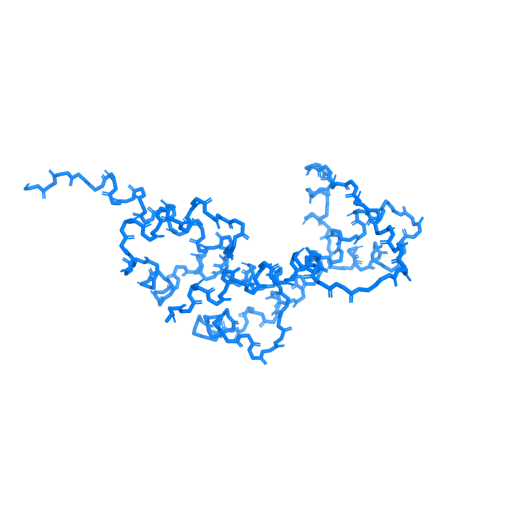M 703 N N . ALA A 1 93 ? -5.830 11.543 1.336 1.00 88.31 93 ALA A N 1
ATOM 704 C CA . ALA A 1 93 ? -6.749 12.000 0.297 1.00 88.31 93 ALA A CA 1
ATOM 705 C C . ALA A 1 93 ? -6.531 11.285 -1.050 1.00 88.31 93 ALA A C 1
ATOM 707 O O . ALA A 1 93 ? -7.505 11.020 -1.761 1.00 88.31 93 ALA A O 1
ATOM 708 N N . ALA A 1 94 ? -5.279 10.959 -1.394 1.00 88.00 94 ALA A N 1
ATOM 709 C CA . ALA A 1 94 ? -4.939 10.196 -2.592 1.00 88.00 94 ALA A CA 1
ATOM 710 C C . ALA A 1 94 ? -5.485 8.767 -2.525 1.00 88.00 94 ALA A C 1
ATOM 712 O O . ALA A 1 94 ? -6.099 8.303 -3.479 1.00 88.00 94 ALA A O 1
ATOM 713 N N . ILE A 1 95 ? -5.352 8.095 -1.381 1.00 88.00 95 ILE A N 1
ATOM 714 C CA . ILE A 1 95 ? -5.983 6.788 -1.180 1.00 88.00 95 ILE A CA 1
ATOM 715 C C . ILE A 1 95 ? -7.508 6.923 -1.256 1.00 88.00 95 ILE A C 1
ATOM 717 O O . ILE A 1 95 ? -8.174 6.081 -1.860 1.00 88.00 95 ILE A O 1
ATOM 721 N N . HIS A 1 96 ? -8.068 7.985 -0.673 1.00 87.56 96 HIS A N 1
ATOM 722 C CA . HIS A 1 96 ? -9.511 8.103 -0.539 1.00 87.56 96 HIS A CA 1
ATOM 723 C C . HIS A 1 96 ? -10.247 8.352 -1.850 1.00 87.56 96 HIS A C 1
ATOM 725 O O . HIS A 1 96 ? -11.221 7.670 -2.166 1.00 87.56 96 HIS A O 1
ATOM 731 N N . ASN A 1 97 ? -9.779 9.345 -2.596 1.00 83.25 97 ASN A N 1
ATOM 732 C CA . ASN A 1 97 ? -10.492 9.877 -3.754 1.00 83.25 97 ASN A CA 1
ATOM 733 C C . ASN A 1 97 ? -9.704 9.723 -5.056 1.00 83.25 97 ASN A C 1
ATOM 735 O O . ASN A 1 97 ? -10.228 10.049 -6.117 1.00 83.25 97 ASN A O 1
ATOM 739 N N . ASN A 1 98 ? -8.442 9.295 -4.966 1.00 82.56 98 ASN A N 1
ATOM 740 C CA . ASN A 1 98 ? -7.500 9.174 -6.071 1.00 82.56 98 ASN A CA 1
ATOM 741 C C . ASN A 1 98 ? -7.576 10.304 -7.123 1.00 82.56 98 ASN A C 1
ATOM 743 O O . ASN A 1 98 ? -7.646 10.026 -8.322 1.00 82.56 98 ASN A O 1
ATOM 747 N N . PRO A 1 99 ? -7.566 11.594 -6.722 1.00 74.69 99 PRO A N 1
ATOM 748 C CA . PRO A 1 99 ? -7.744 12.690 -7.672 1.00 74.69 99 PRO A CA 1
ATOM 749 C C . PRO A 1 99 ? -6.592 12.792 -8.683 1.00 74.69 99 PRO A C 1
ATOM 751 O O . PRO A 1 99 ? -6.749 13.419 -9.727 1.00 74.69 99 PRO A O 1
ATOM 754 N N . GLN A 1 100 ? -5.438 12.188 -8.386 1.00 73.19 100 GLN A N 1
ATOM 755 C CA . GLN A 1 100 ? -4.276 12.149 -9.270 1.00 73.19 100 GLN A CA 1
ATOM 756 C C . GLN A 1 100 ? -4.291 10.971 -10.259 1.00 73.19 100 GLN A C 1
ATOM 758 O O . GLN A 1 100 ? -3.420 10.920 -11.126 1.00 73.19 100 GLN A O 1
ATOM 763 N N . GLY A 1 101 ? -5.241 10.034 -10.149 1.00 78.88 101 GLY A N 1
ATOM 764 C CA . GLY A 1 101 ? -5.305 8.859 -11.024 1.00 78.88 101 GLY A CA 1
ATOM 765 C C . GLY A 1 101 ? -4.126 7.898 -10.840 1.00 78.88 101 GLY A C 1
ATOM 766 O O . GLY A 1 101 ? -3.622 7.339 -11.812 1.00 78.88 101 GLY A O 1
ATOM 767 N N . PHE A 1 102 ? -3.648 7.734 -9.605 1.00 81.62 102 PHE A N 1
ATOM 768 C CA . PHE A 1 102 ? -2.624 6.752 -9.267 1.00 81.62 102 PHE A CA 1
ATOM 769 C C . PHE A 1 102 ? -3.128 5.326 -9.494 1.00 81.62 102 PHE A C 1
ATOM 771 O O . PHE A 1 102 ? -4.294 5.025 -9.244 1.00 81.62 102 PHE A O 1
ATOM 778 N N . SER A 1 103 ? -2.232 4.439 -9.927 1.00 80.75 103 SER A N 1
ATOM 779 C CA . SER A 1 103 ? -2.521 3.007 -10.014 1.00 80.75 103 SER A CA 1
ATOM 780 C C . SER A 1 103 ? -2.634 2.377 -8.624 1.00 80.75 103 SER A C 1
ATOM 782 O O . SER A 1 103 ? -2.080 2.899 -7.651 1.00 80.75 103 SER A O 1
ATOM 784 N N . HIS A 1 104 ? -3.277 1.210 -8.524 1.00 79.69 104 HIS A N 1
ATOM 785 C CA . HIS A 1 104 ? -3.370 0.482 -7.255 1.00 79.69 104 HIS A CA 1
ATOM 786 C C . HIS A 1 104 ? -2.015 0.186 -6.614 1.00 79.69 104 HIS A C 1
ATOM 788 O O . HIS A 1 104 ? -1.894 0.357 -5.409 1.00 79.69 104 HIS A O 1
ATOM 794 N N . ASP A 1 105 ? -0.990 -0.181 -7.389 1.00 78.50 105 ASP A N 1
ATOM 795 C CA . ASP A 1 105 ? 0.358 -0.432 -6.854 1.00 78.50 105 ASP A CA 1
ATOM 796 C C . ASP A 1 105 ? 0.941 0.818 -6.160 1.00 78.50 105 ASP A C 1
ATOM 798 O O . ASP A 1 105 ? 1.655 0.726 -5.160 1.00 78.50 105 ASP A O 1
ATOM 802 N N . VAL A 1 106 ? 0.622 2.012 -6.672 1.00 83.31 106 VAL A N 1
ATOM 803 C CA . VAL A 1 106 ? 1.034 3.281 -6.064 1.00 83.31 106 VAL A CA 1
ATOM 804 C C . VAL A 1 106 ? 0.206 3.578 -4.820 1.00 83.31 106 VAL A C 1
ATOM 806 O O . VAL A 1 106 ? 0.779 3.938 -3.796 1.00 83.31 106 VAL A O 1
ATOM 809 N N . LEU A 1 107 ? -1.116 3.402 -4.871 1.00 87.62 107 LEU A N 1
ATOM 810 C CA . LEU A 1 107 ? -1.992 3.585 -3.706 1.00 87.62 107 LEU A CA 1
ATOM 811 C C . LEU A 1 107 ? -1.642 2.608 -2.571 1.00 87.62 107 LEU A C 1
ATOM 813 O O . LEU A 1 107 ? -1.668 2.981 -1.395 1.00 87.62 107 LEU A O 1
ATOM 817 N N . ASP A 1 108 ? -1.219 1.396 -2.924 1.00 87.19 108 ASP A N 1
ATOM 818 C CA . ASP A 1 108 ? -0.704 0.396 -2.000 1.00 87.19 108 ASP A CA 1
ATOM 819 C C . ASP A 1 108 ? 0.568 0.881 -1.299 1.00 87.19 108 ASP A C 1
ATOM 821 O O . ASP A 1 108 ? 0.641 0.910 -0.065 1.00 87.19 108 ASP A O 1
ATOM 825 N N . ALA A 1 109 ? 1.527 1.392 -2.076 1.00 85.62 109 ALA A N 1
ATOM 826 C CA . ALA A 1 109 ? 2.737 2.007 -1.548 1.00 85.62 109 ALA A CA 1
ATOM 827 C C . ALA A 1 109 ? 2.451 3.241 -0.670 1.00 85.62 109 ALA A C 1
ATOM 829 O O . ALA A 1 109 ? 3.103 3.402 0.363 1.00 85.62 109 ALA A O 1
ATOM 830 N N . ILE A 1 110 ? 1.463 4.078 -1.020 1.00 89.50 110 ILE A N 1
ATOM 831 C CA . ILE A 1 110 ? 1.023 5.205 -0.177 1.00 89.50 110 ILE A CA 1
ATOM 832 C C . ILE A 1 110 ? 0.496 4.686 1.163 1.00 89.50 110 ILE A C 1
ATOM 834 O O . ILE A 1 110 ? 0.887 5.199 2.210 1.00 89.50 110 ILE A O 1
ATOM 838 N N . SER A 1 111 ? -0.347 3.648 1.156 1.00 92.19 111 SER A N 1
ATOM 839 C CA . SER A 1 111 ? -0.896 3.072 2.392 1.00 92.19 111 SER A CA 1
ATOM 840 C C . SER A 1 111 ? 0.203 2.522 3.310 1.00 92.19 111 SER A C 1
ATOM 842 O O . SER A 1 111 ? 0.160 2.697 4.528 1.00 92.19 111 SER A O 1
ATOM 844 N N . MET A 1 112 ? 1.226 1.898 2.723 1.00 91.25 112 MET A N 1
ATOM 845 C CA . MET A 1 112 ? 2.386 1.377 3.438 1.00 91.25 112 MET A CA 1
ATOM 846 C C . MET A 1 112 ? 3.275 2.495 3.995 1.00 91.25 112 MET A C 1
ATOM 848 O O . MET A 1 112 ? 3.810 2.357 5.096 1.00 91.25 112 MET A O 1
ATOM 852 N N . GLU A 1 113 ? 3.425 3.603 3.268 1.00 89.50 113 GLU A N 1
ATOM 853 C CA . GLU A 1 113 ? 4.184 4.766 3.729 1.00 89.50 113 GLU A CA 1
ATOM 854 C C . GLU A 1 113 ? 3.452 5.502 4.863 1.00 89.50 113 GLU A C 1
ATOM 856 O O . GLU A 1 113 ? 4.086 5.825 5.865 1.00 89.50 113 GLU A O 1
ATOM 861 N N . LEU A 1 114 ? 2.125 5.674 4.786 1.00 92.69 114 LEU A N 1
ATOM 862 C CA . LEU A 1 114 ? 1.315 6.214 5.891 1.00 92.69 114 LEU A CA 1
ATOM 863 C C . LEU A 1 114 ? 1.438 5.368 7.163 1.00 92.69 114 LEU A C 1
ATOM 865 O O . LEU A 1 114 ? 1.587 5.915 8.257 1.00 92.69 114 LEU A O 1
ATOM 869 N N . LEU A 1 115 ? 1.426 4.037 7.020 1.00 94.12 115 LEU A N 1
ATOM 870 C CA . LEU A 1 115 ? 1.671 3.123 8.134 1.00 94.12 115 LEU A CA 1
ATOM 871 C C . LEU A 1 115 ? 3.072 3.327 8.724 1.00 94.12 115 LEU A C 1
ATOM 873 O O . LEU A 1 115 ? 3.216 3.457 9.934 1.00 94.12 115 LEU A O 1
ATOM 877 N N . LYS A 1 116 ? 4.105 3.379 7.878 1.00 91.88 116 LYS A N 1
ATOM 878 C CA . LYS A 1 116 ? 5.502 3.563 8.302 1.00 91.88 116 LYS A CA 1
ATOM 879 C C . LYS A 1 116 ? 5.736 4.903 9.004 1.00 91.88 116 LYS A C 1
ATOM 881 O O . LYS A 1 116 ? 6.544 4.967 9.927 1.00 91.88 116 LYS A O 1
ATOM 886 N N . ARG A 1 117 ? 5.057 5.962 8.560 1.00 91.38 117 ARG A N 1
ATOM 887 C CA . ARG A 1 117 ? 5.095 7.295 9.181 1.00 91.38 117 ARG A CA 1
ATOM 888 C C . ARG A 1 117 ? 4.289 7.377 10.475 1.00 91.38 117 ARG A C 1
ATOM 890 O O . ARG A 1 117 ? 4.381 8.384 11.165 1.00 91.38 117 ARG A O 1
ATOM 897 N N . GLU A 1 118 ? 3.531 6.329 10.805 1.00 93.50 118 GLU A N 1
ATOM 898 C CA . GLU A 1 118 ? 2.573 6.310 11.911 1.00 93.50 118 GLU A CA 1
ATOM 899 C C . GLU A 1 118 ? 1.601 7.502 11.834 1.00 93.50 118 GLU A C 1
ATOM 901 O O . GLU A 1 118 ? 1.321 8.176 12.827 1.00 93.50 118 GLU A O 1
ATOM 906 N N . ALA A 1 119 ? 1.093 7.775 10.626 1.00 93.94 119 ALA A N 1
ATOM 907 C CA . ALA A 1 119 ? 0.229 8.917 10.354 1.00 93.94 119 ALA A CA 1
ATOM 908 C C . ALA A 1 119 ? -1.047 8.865 11.228 1.00 93.94 119 ALA A C 1
ATOM 910 O O . ALA A 1 119 ? -1.850 7.934 11.084 1.00 93.94 119 ALA A O 1
ATOM 911 N N . PRO A 1 120 ? -1.302 9.858 12.108 1.00 94.00 120 PRO A N 1
ATOM 912 C CA . PRO A 1 120 ? -2.379 9.768 13.095 1.00 94.00 120 PRO A CA 1
ATOM 913 C C . PRO A 1 120 ? -3.773 9.597 12.488 1.00 94.00 120 PRO A C 1
ATOM 915 O O . PRO A 1 120 ? -4.567 8.809 12.992 1.00 94.00 120 PRO A O 1
ATOM 918 N N . ALA A 1 121 ? -4.082 10.305 11.397 1.00 92.81 121 ALA A N 1
ATOM 919 C CA . ALA A 1 121 ? -5.387 10.213 10.741 1.00 92.81 121 ALA A CA 1
ATOM 920 C C . ALA A 1 121 ? -5.644 8.810 10.164 1.00 92.81 121 ALA A C 1
ATOM 922 O O . ALA A 1 121 ? -6.717 8.249 10.373 1.00 92.81 121 ALA A O 1
ATOM 923 N N . PHE A 1 122 ? -4.631 8.217 9.528 1.00 94.00 122 PHE A N 1
ATOM 924 C CA . PHE A 1 122 ? -4.674 6.855 8.995 1.00 94.00 122 PHE A CA 1
ATOM 925 C C . PHE A 1 122 ? -4.851 5.812 10.111 1.00 94.00 122 PHE A C 1
ATOM 927 O O . PHE A 1 122 ? -5.707 4.931 10.015 1.00 94.00 122 PHE A O 1
ATOM 934 N N . ILE A 1 123 ? -4.096 5.949 11.210 1.00 95.31 123 ILE A N 1
ATOM 935 C CA . ILE A 1 123 ? -4.231 5.079 12.388 1.00 95.31 123 ILE A CA 1
ATOM 936 C C . ILE A 1 123 ? -5.628 5.185 12.988 1.00 95.31 123 ILE A C 1
ATOM 938 O O . ILE A 1 123 ? -6.264 4.162 13.233 1.00 95.31 123 ILE A O 1
ATOM 942 N N . ASN A 1 124 ? -6.110 6.408 13.210 1.00 93.62 124 ASN A N 1
ATOM 943 C CA . ASN A 1 124 ? -7.410 6.659 13.824 1.00 93.62 124 ASN A CA 1
ATOM 944 C C . ASN A 1 124 ? -8.557 6.109 12.974 1.00 93.62 124 ASN A C 1
ATOM 946 O O . ASN A 1 124 ? -9.514 5.576 13.532 1.00 93.62 124 ASN A O 1
ATOM 950 N N . GLU A 1 125 ? -8.455 6.184 11.646 1.00 92.56 125 GLU A N 1
ATOM 951 C CA . GLU A 1 125 ? -9.460 5.628 10.743 1.00 92.56 125 GLU A CA 1
ATOM 952 C C . GLU A 1 125 ? -9.624 4.119 10.958 1.00 92.56 125 GLU A C 1
ATOM 954 O O . GLU A 1 125 ? -10.733 3.652 11.223 1.00 92.56 125 GLU A O 1
ATOM 959 N N . VAL A 1 126 ? -8.525 3.359 10.964 1.00 93.25 126 VAL A N 1
ATOM 960 C CA . VAL A 1 126 ? -8.571 1.906 11.203 1.00 93.25 126 VAL A CA 1
ATOM 961 C C . VAL A 1 126 ? -8.911 1.582 12.655 1.00 93.25 126 VAL A C 1
ATOM 963 O O . VAL A 1 126 ? -9.711 0.688 12.924 1.00 93.25 126 VAL A O 1
ATOM 966 N N . ALA A 1 127 ? -8.347 2.315 13.613 1.00 91.88 127 ALA A N 1
ATOM 967 C CA . ALA A 1 127 ? -8.598 2.102 15.034 1.00 91.88 127 ALA A CA 1
ATOM 968 C C . ALA A 1 127 ? -10.049 2.406 15.439 1.00 91.88 127 ALA A C 1
ATOM 970 O O . ALA A 1 127 ? -10.502 1.892 16.462 1.00 91.88 127 ALA A O 1
ATOM 971 N N . SER A 1 128 ? -10.783 3.195 14.650 1.00 92.75 128 SER A N 1
ATOM 972 C CA . SER A 1 128 ? -12.209 3.465 14.863 1.00 92.75 128 SER A CA 1
ATOM 973 C C . SER A 1 128 ? -13.127 2.310 14.444 1.00 92.75 128 SER A C 1
ATOM 975 O O . SER A 1 128 ? -14.258 2.230 14.923 1.00 92.75 128 SER A O 1
ATOM 977 N N . LEU A 1 129 ? -12.644 1.387 13.603 1.00 91.19 129 LEU A N 1
ATOM 978 C CA . LEU A 1 129 ? -13.421 0.239 13.138 1.00 91.19 129 LEU A CA 1
ATOM 979 C C . LEU A 1 129 ? -13.708 -0.735 14.281 1.00 91.19 129 LEU A C 1
ATOM 981 O O . LEU A 1 129 ? -12.875 -0.963 15.161 1.00 91.19 129 LEU A O 1
ATOM 985 N N . SER A 1 130 ? -14.874 -1.367 14.269 1.00 91.00 130 SER A N 1
ATOM 986 C CA . SER A 1 130 ? -15.226 -2.426 15.215 1.00 91.00 130 SER A CA 1
ATOM 987 C C . SER A 1 130 ? -14.401 -3.700 14.977 1.00 91.00 130 SER A C 1
ATOM 989 O O . SER A 1 130 ? -13.827 -3.915 13.911 1.00 91.00 130 SER A O 1
ATOM 991 N N . THR A 1 131 ? -14.318 -4.580 15.979 1.00 91.50 131 THR A N 1
ATOM 992 C CA . THR A 1 131 ? -13.592 -5.858 15.840 1.00 91.50 131 THR A CA 1
ATOM 993 C C . THR A 1 131 ? -14.107 -6.718 14.673 1.00 91.50 131 THR A C 1
ATOM 995 O O . THR A 1 131 ? -13.266 -7.218 13.926 1.00 91.50 131 THR A O 1
ATOM 998 N N . PRO A 1 132 ? -15.430 -6.865 14.445 1.00 91.44 132 PRO A N 1
ATOM 999 C CA . PRO A 1 132 ? -15.937 -7.571 13.267 1.00 91.44 132 PRO A CA 1
ATOM 1000 C C . PRO A 1 132 ? -15.509 -6.938 11.936 1.00 91.44 132 PRO A C 1
ATOM 1002 O O . PRO A 1 132 ? -15.170 -7.660 11.004 1.00 91.44 132 PRO A O 1
ATOM 1005 N N . GLU A 1 133 ? -15.479 -5.605 11.840 1.00 90.25 133 GLU A N 1
ATOM 1006 C CA . GLU A 1 133 ? -15.049 -4.901 10.621 1.00 90.25 133 GLU A CA 1
ATOM 1007 C C . GLU A 1 133 ? -13.563 -5.116 10.336 1.00 90.25 133 GLU A C 1
ATOM 1009 O O . GLU A 1 133 ? -13.182 -5.402 9.203 1.00 90.25 133 GLU A O 1
ATOM 1014 N N . LEU A 1 134 ? -12.723 -5.059 11.371 1.00 90.81 134 LEU A N 1
ATOM 1015 C CA . LEU A 1 134 ? -11.302 -5.366 11.238 1.00 90.81 134 LEU A CA 1
ATOM 1016 C C . LEU A 1 134 ? -11.073 -6.829 10.825 1.00 90.81 134 LEU A C 1
ATOM 1018 O O . LEU A 1 134 ? -10.231 -7.102 9.971 1.00 90.81 134 LEU A O 1
ATOM 1022 N N . GLN A 1 135 ? -11.824 -7.777 11.398 1.00 90.56 135 GLN A N 1
ATOM 1023 C CA . GLN A 1 135 ? -11.749 -9.191 11.010 1.00 90.56 135 GLN A CA 1
ATOM 1024 C C . GLN A 1 135 ? -12.177 -9.399 9.556 1.00 90.56 135 GLN A C 1
ATOM 1026 O O . GLN A 1 135 ? -11.511 -10.137 8.834 1.00 90.56 135 GLN A O 1
ATOM 1031 N N . ALA A 1 136 ? -13.244 -8.729 9.112 1.00 87.94 136 ALA A N 1
ATOM 1032 C CA . ALA A 1 136 ? -13.695 -8.773 7.725 1.00 87.94 136 ALA A CA 1
ATOM 1033 C C . ALA A 1 136 ? -12.644 -8.196 6.764 1.00 87.94 136 ALA A C 1
ATOM 1035 O O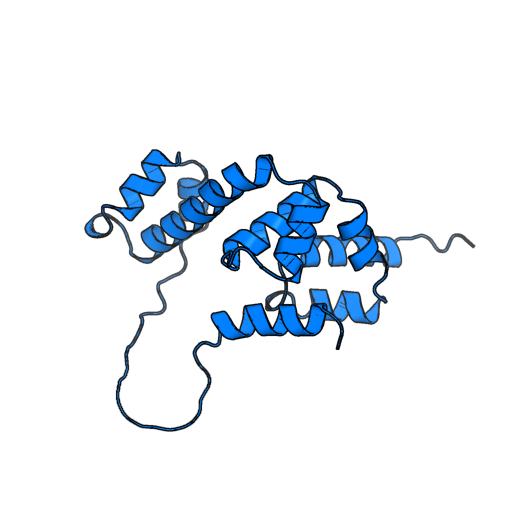 . ALA A 1 136 ? -12.391 -8.782 5.714 1.00 87.94 136 ALA A O 1
ATOM 1036 N N . MET A 1 137 ? -11.988 -7.096 7.145 1.00 87.50 137 MET A N 1
ATOM 1037 C CA . MET A 1 137 ? -10.906 -6.493 6.368 1.00 87.50 137 MET A CA 1
ATOM 1038 C C . MET A 1 137 ? -9.715 -7.445 6.209 1.00 87.50 137 MET A C 1
ATOM 1040 O O . MET A 1 137 ? -9.227 -7.636 5.100 1.00 87.50 137 MET A O 1
ATOM 1044 N N . VAL A 1 138 ? -9.275 -8.088 7.295 1.00 88.50 138 VAL A N 1
ATOM 1045 C CA . VAL A 1 138 ? -8.176 -9.067 7.248 1.00 88.50 138 VAL A CA 1
ATOM 1046 C C . VAL A 1 138 ? -8.570 -10.327 6.476 1.00 88.50 138 VAL A C 1
ATOM 1048 O O . VAL A 1 138 ? -7.770 -10.839 5.697 1.00 88.50 138 VAL A O 1
ATOM 1051 N N . TYR A 1 139 ? -9.795 -10.824 6.665 1.00 87.69 139 TYR A N 1
ATOM 1052 C CA . TYR A 1 139 ? -10.306 -11.985 5.934 1.00 87.69 139 TYR A CA 1
ATOM 1053 C C . TYR A 1 139 ? -10.373 -11.715 4.429 1.00 87.69 139 TYR A C 1
ATOM 1055 O O . TYR A 1 139 ? -10.063 -12.596 3.630 1.00 87.69 139 TYR A O 1
ATOM 1063 N N . ASN A 1 140 ? -10.712 -10.482 4.049 1.00 86.12 140 ASN A N 1
ATOM 1064 C CA . ASN A 1 140 ? -10.786 -10.048 2.664 1.00 86.12 140 ASN A CA 1
ATOM 1065 C C . ASN A 1 140 ? -9.574 -9.205 2.237 1.00 86.12 140 ASN A C 1
ATOM 1067 O O . ASN A 1 140 ? -9.726 -8.187 1.561 1.00 86.12 140 ASN A O 1
ATOM 1071 N N . ALA A 1 141 ? -8.364 -9.623 2.631 1.00 81.44 141 ALA A N 1
ATOM 1072 C CA . ALA A 1 141 ? -7.130 -8.866 2.404 1.00 81.44 141 ALA A CA 1
ATOM 1073 C C . ALA A 1 141 ? -6.894 -8.474 0.934 1.00 81.44 141 ALA A C 1
ATOM 1075 O O . ALA A 1 141 ? -6.342 -7.412 0.655 1.00 81.44 141 ALA A O 1
ATOM 1076 N N . GLY A 1 142 ? -7.365 -9.299 -0.007 1.00 78.81 142 GLY A N 1
ATOM 1077 C CA . GLY A 1 142 ? -7.289 -9.024 -1.441 1.00 78.81 142 GLY A CA 1
ATOM 1078 C C . GLY A 1 142 ? -7.974 -7.721 -1.860 1.00 78.81 142 GLY A C 1
ATOM 1079 O O . GLY A 1 142 ? -7.503 -7.095 -2.797 1.00 78.81 142 GLY A O 1
ATOM 1080 N N . ALA A 1 143 ? -8.989 -7.259 -1.129 1.00 79.81 143 ALA A N 1
ATOM 1081 C CA . ALA A 1 143 ? -9.778 -6.068 -1.450 1.00 79.81 143 ALA A CA 1
ATOM 1082 C C . ALA A 1 143 ? -9.130 -4.740 -1.034 1.00 79.81 143 ALA A C 1
ATOM 1084 O O . ALA A 1 143 ? -9.519 -3.677 -1.506 1.00 79.81 143 ALA A O 1
ATOM 1085 N N . TYR A 1 144 ? -8.171 -4.770 -0.114 1.00 85.50 144 TYR A N 1
ATOM 1086 C CA . TYR A 1 144 ? -7.635 -3.558 0.503 1.00 85.50 144 TYR A CA 1
ATOM 1087 C C . TYR A 1 144 ? -6.155 -3.384 0.188 1.00 85.50 144 TYR A C 1
ATOM 1089 O O . TYR A 1 144 ? -5.477 -4.310 -0.260 1.00 85.50 144 TYR A O 1
ATOM 1097 N N . TYR A 1 145 ? -5.650 -2.181 0.433 1.00 90.06 145 TYR A N 1
ATOM 1098 C CA . TYR A 1 145 ? -4.220 -1.908 0.373 1.00 90.06 145 TYR A CA 1
ATOM 1099 C C . TYR A 1 145 ? -3.494 -2.509 1.590 1.00 90.06 145 TYR A C 1
ATOM 1101 O O . TYR A 1 145 ? -4.018 -2.508 2.709 1.00 90.06 145 TYR A O 1
ATOM 1109 N N . ASP A 1 146 ? -2.278 -3.002 1.386 1.00 89.56 146 ASP A N 1
ATOM 1110 C CA . ASP A 1 146 ? -1.453 -3.741 2.341 1.00 89.56 146 ASP A CA 1
ATOM 1111 C C . ASP A 1 146 ? -1.211 -2.965 3.639 1.00 89.56 146 ASP A C 1
ATOM 1113 O O . ASP A 1 146 ? -1.196 -3.559 4.722 1.00 89.56 146 ASP A O 1
ATOM 1117 N N . GLY A 1 147 ? -1.058 -1.638 3.563 1.00 91.62 147 GLY A N 1
ATOM 1118 C CA . GLY A 1 147 ? -0.901 -0.786 4.741 1.00 91.62 147 GLY A CA 1
ATOM 1119 C C . GLY A 1 147 ? -2.107 -0.876 5.675 1.00 91.62 147 GLY A C 1
ATOM 1120 O O . GLY A 1 147 ? -1.944 -1.010 6.889 1.00 91.62 147 GLY A O 1
ATOM 1121 N N . TYR A 1 148 ? -3.318 -0.897 5.113 1.00 92.81 148 TYR A N 1
ATOM 1122 C CA . TYR A 1 148 ? -4.548 -1.063 5.886 1.00 92.81 148 TYR A CA 1
ATOM 1123 C C . TYR A 1 148 ? -4.676 -2.465 6.470 1.00 92.81 148 TYR A C 1
ATOM 1125 O O . TYR A 1 148 ? -5.020 -2.601 7.642 1.00 92.81 148 TYR A O 1
ATOM 1133 N N . ILE A 1 149 ? -4.325 -3.505 5.710 1.00 94.06 149 ILE A N 1
ATOM 1134 C CA . ILE A 1 149 ? -4.357 -4.888 6.205 1.00 94.06 149 ILE A CA 1
ATOM 1135 C C . ILE A 1 149 ? -3.378 -5.098 7.360 1.00 94.06 149 ILE A C 1
ATOM 1137 O O . ILE A 1 149 ? -3.719 -5.730 8.366 1.00 94.06 149 ILE A O 1
ATOM 1141 N N . LYS A 1 150 ? -2.162 -4.555 7.260 1.00 94.44 150 LYS A N 1
ATOM 1142 C CA . LYS A 1 150 ? -1.167 -4.644 8.337 1.00 94.44 150 LYS A CA 1
ATOM 1143 C C . LYS A 1 150 ? -1.604 -3.873 9.575 1.00 94.44 150 LYS A C 1
ATOM 1145 O O . LYS A 1 150 ? -1.481 -4.398 10.682 1.00 94.44 150 LYS A O 1
ATOM 1150 N N . LEU A 1 151 ? -2.153 -2.673 9.400 1.00 95.62 151 LEU A N 1
ATOM 1151 C CA . LEU A 1 151 ? -2.666 -1.879 10.511 1.00 95.62 151 LEU A CA 1
ATOM 1152 C C . LEU A 1 151 ? -3.874 -2.548 11.179 1.00 95.62 151 LEU A C 1
ATOM 1154 O O . LEU A 1 151 ? -3.915 -2.637 12.403 1.00 95.62 151 LEU A O 1
ATOM 1158 N N . ALA A 1 152 ? -4.812 -3.091 10.401 1.00 93.69 152 ALA A N 1
ATOM 1159 C CA . ALA A 1 152 ? -5.973 -3.801 10.928 1.00 93.69 152 ALA A CA 1
ATOM 1160 C C . ALA A 1 152 ? -5.563 -5.033 11.745 1.00 93.69 152 ALA A C 1
ATOM 1162 O O . ALA A 1 152 ? -6.060 -5.228 12.854 1.00 93.69 152 ALA A O 1
ATOM 1163 N N . ASN A 1 153 ? -4.595 -5.815 11.254 1.00 93.94 153 ASN A N 1
ATOM 1164 C CA . ASN A 1 153 ? -4.001 -6.918 12.013 1.00 93.94 153 ASN A CA 1
ATOM 1165 C C . ASN A 1 153 ? -3.334 -6.443 13.311 1.00 93.94 153 ASN A C 1
ATOM 1167 O O . ASN A 1 153 ? -3.512 -7.074 14.354 1.00 93.94 153 ASN A O 1
ATOM 1171 N N . ARG A 1 154 ? -2.586 -5.330 13.273 1.00 94.25 154 ARG A N 1
ATOM 1172 C CA . ARG A 1 154 ? -1.960 -4.742 14.468 1.00 94.25 154 ARG A CA 1
ATOM 1173 C C . ARG A 1 154 ? -3.012 -4.360 15.509 1.00 94.25 154 ARG A C 1
ATOM 1175 O O . ARG A 1 154 ? -2.927 -4.827 16.640 1.00 94.25 154 ARG A O 1
ATOM 1182 N N . VAL A 1 155 ? -4.037 -3.607 15.112 1.00 93.62 155 VAL A N 1
ATOM 1183 C CA . VAL A 1 155 ? -5.126 -3.169 16.002 1.00 93.62 155 VAL A CA 1
ATOM 1184 C C . VAL A 1 155 ? -5.920 -4.362 16.548 1.00 93.62 155 VAL A C 1
ATOM 1186 O O . VAL A 1 155 ? -6.262 -4.387 17.729 1.00 93.62 155 VAL A O 1
ATOM 1189 N N . LEU A 1 156 ? -6.200 -5.382 15.730 1.00 93.00 156 LEU A N 1
ATOM 1190 C CA . LEU A 1 156 ? -6.848 -6.615 16.196 1.00 93.00 156 LEU A CA 1
ATOM 1191 C C . LEU A 1 156 ? -6.019 -7.320 17.264 1.00 93.00 156 LEU A C 1
ATOM 1193 O O . LEU A 1 156 ? -6.552 -7.682 18.312 1.00 93.00 156 LEU A O 1
ATOM 1197 N N . ASN A 1 157 ? -4.720 -7.485 17.019 1.00 90.50 157 ASN A N 1
ATOM 1198 C CA . ASN A 1 157 ? -3.812 -8.103 17.976 1.00 90.50 157 ASN A CA 1
ATOM 1199 C C . ASN A 1 157 ? -3.720 -7.288 19.266 1.00 90.50 157 ASN A C 1
ATOM 1201 O O . ASN A 1 157 ? -3.728 -7.871 20.345 1.00 90.50 157 ASN A O 1
ATOM 1205 N N . GLU A 1 158 ? -3.684 -5.960 19.179 1.00 89.25 158 GLU A N 1
ATOM 1206 C CA . GLU A 1 158 ? -3.736 -5.079 20.347 1.00 89.25 158 GLU A CA 1
ATOM 1207 C C . GLU A 1 158 ? -5.044 -5.253 21.121 1.00 89.25 158 GLU A C 1
ATOM 1209 O O . GLU A 1 158 ? -5.011 -5.330 22.338 1.00 89.25 158 GLU A O 1
ATOM 1214 N N . ARG A 1 159 ? -6.194 -5.400 20.459 1.00 87.94 159 ARG A N 1
ATOM 1215 C CA . ARG A 1 159 ? -7.489 -5.615 21.135 1.00 87.94 159 ARG A CA 1
ATOM 1216 C C . ARG A 1 159 ? -7.630 -6.988 21.779 1.00 87.94 159 ARG A C 1
ATOM 1218 O O . ARG A 1 159 ? -8.270 -7.102 22.818 1.00 87.94 159 ARG A O 1
ATOM 1225 N N . ILE A 1 160 ? -7.055 -8.018 21.167 1.00 80.81 160 ILE A N 1
ATOM 1226 C CA . ILE A 1 160 ? -7.070 -9.386 21.698 1.00 80.81 160 ILE A CA 1
ATOM 1227 C C . ILE A 1 160 ? -6.080 -9.518 22.865 1.00 80.81 160 ILE A C 1
ATOM 1229 O O . ILE A 1 160 ? -6.378 -10.198 23.846 1.00 80.81 160 ILE A O 1
ATOM 1233 N N . ASN A 1 161 ? -4.922 -8.856 22.765 1.00 71.06 161 ASN A N 1
ATOM 1234 C CA . ASN A 1 161 ? -3.837 -8.931 23.745 1.00 71.06 161 ASN A CA 1
ATOM 1235 C C . ASN A 1 161 ? -3.820 -7.780 24.754 1.00 71.06 161 ASN A C 1
ATOM 1237 O O . ASN A 1 161 ? -3.006 -7.814 25.679 1.00 71.06 161 ASN A O 1
ATOM 1241 N N . LEU A 1 162 ? -4.695 -6.778 24.616 1.00 59.50 162 LEU A N 1
ATOM 1242 C CA . LEU A 1 162 ? -4.984 -5.831 25.683 1.00 59.50 162 LEU A CA 1
ATOM 1243 C C . LEU A 1 162 ? -5.406 -6.696 26.870 1.00 59.50 162 LEU A C 1
ATOM 1245 O O . LEU A 1 162 ? -6.420 -7.396 26.784 1.00 59.50 162 LEU A O 1
ATOM 1249 N N . PRO A 1 163 ? -4.607 -6.740 27.950 1.00 48.12 163 PRO A N 1
ATOM 1250 C CA . PRO A 1 163 ? -4.961 -7.551 29.092 1.00 48.12 163 PRO A CA 1
ATOM 1251 C C . PRO A 1 163 ? -6.371 -7.151 29.512 1.00 48.12 163 PRO A C 1
ATOM 1253 O O . PRO A 1 163 ? -6.741 -5.978 29.416 1.00 48.12 163 PRO A O 1
ATOM 1256 N N . ARG A 1 164 ? -7.136 -8.118 30.023 1.00 50.19 164 ARG A N 1
ATOM 1257 C CA . ARG A 1 164 ? -8.218 -7.856 30.976 1.00 50.19 164 ARG A CA 1
ATOM 1258 C C . ARG A 1 164 ? -7.632 -7.057 32.153 1.00 50.19 164 ARG A C 1
ATOM 1260 O O . ARG A 1 164 ? -7.393 -7.607 33.219 1.00 50.19 164 ARG A O 1
ATOM 1267 N N . LYS A 1 165 ? -7.307 -5.786 31.948 1.00 39.16 165 LYS A N 1
ATOM 1268 C CA . LYS A 1 165 ? -7.016 -4.809 32.984 1.00 39.16 165 LYS A CA 1
ATOM 1269 C C . LYS A 1 165 ? -8.371 -4.237 33.359 1.00 39.16 165 LYS A C 1
ATOM 1271 O O . LYS A 1 165 ? -8.781 -3.190 32.866 1.00 39.16 165 LYS A O 1
ATOM 1276 N N . ALA A 1 166 ? -9.088 -5.067 34.112 1.00 39.91 166 ALA A N 1
ATOM 1277 C CA . ALA A 1 166 ? -10.016 -4.599 35.125 1.00 39.91 166 ALA A CA 1
ATOM 1278 C C . ALA A 1 166 ? -9.214 -3.955 36.264 1.00 39.91 166 ALA A C 1
ATOM 1280 O O . ALA A 1 166 ? -8.049 -4.383 36.465 1.00 39.91 166 ALA A O 1
#